Protein AF-L7F3W5-F1 (afdb_monomer_lite)

pLDDT: mean 72.77, std 16.42, range [34.53, 91.69]

Secondary structure (DSSP, 8-state):
-----------------------EEPGGG--HHHHHHHHHHHHTT----EEE-STT---EEE--HHHHHHHHHHHHHHHHHHHHHHHHHHHHHHHHHHH--S----HHHHHHHTTHHHHHHHHHHHHHHHHTT--

Structure (mmCIF, N/CA/C/O backbone):
data_AF-L7F3W5-F1
#
_entry.id   AF-L7F3W5-F1
#
loop_
_atom_site.group_PDB
_atom_site.id
_atom_site.type_symbol
_atom_site.label_atom_id
_atom_site.label_alt_id
_atom_site.label_comp_id
_atom_site.label_asym_id
_atom_site.label_entity_id
_atom_site.label_seq_id
_atom_site.pdbx_PDB_ins_code
_atom_site.Cartn_x
_atom_site.Cartn_y
_atom_site.Cartn_z
_atom_site.occupancy
_atom_site.B_iso_or_equiv
_atom_site.auth_seq_id
_atom_site.auth_comp_id
_atom_site.auth_asym_id
_atom_site.auth_atom_id
_atom_site.pdbx_PDB_model_num
ATOM 1 N N . MET A 1 1 ? 10.252 31.670 -37.711 1.00 34.69 1 MET A N 1
ATOM 2 C CA . MET A 1 1 ? 10.718 31.603 -36.311 1.00 34.69 1 MET A CA 1
ATOM 3 C C . MET A 1 1 ? 10.037 30.412 -35.668 1.00 34.69 1 MET A C 1
ATOM 5 O O . MET A 1 1 ? 8.850 30.486 -35.392 1.00 34.69 1 MET A O 1
ATOM 9 N N . THR A 1 2 ? 10.738 29.293 -35.535 1.00 34.53 2 THR A N 1
ATOM 10 C CA . THR A 1 2 ? 10.210 28.072 -34.913 1.00 34.53 2 THR A CA 1
ATOM 11 C C . THR A 1 2 ? 11.140 27.722 -33.761 1.00 34.53 2 THR A C 1
ATOM 13 O O . THR A 1 2 ? 12.239 27.222 -33.981 1.00 34.53 2 THR A O 1
ATOM 16 N N . HIS A 1 3 ? 10.727 28.075 -32.543 1.00 34.66 3 HIS A N 1
ATOM 17 C CA . HIS A 1 3 ? 11.399 27.661 -31.316 1.00 34.66 3 HIS A CA 1
ATOM 18 C C . HIS A 1 3 ? 10.981 26.226 -30.998 1.00 34.66 3 HIS A C 1
ATOM 20 O O . HIS A 1 3 ? 9.800 25.960 -30.789 1.00 34.66 3 HIS A O 1
ATOM 26 N N . ASN A 1 4 ? 11.950 25.313 -30.994 1.00 35.88 4 ASN A N 1
ATOM 27 C CA . ASN A 1 4 ? 11.766 23.942 -30.544 1.00 35.88 4 ASN A CA 1
ATOM 28 C C . ASN A 1 4 ? 12.202 23.861 -29.076 1.00 35.88 4 ASN A C 1
ATOM 30 O O . ASN A 1 4 ? 13.394 23.824 -28.776 1.00 35.88 4 ASN A O 1
ATOM 34 N N . SER A 1 5 ? 11.236 23.908 -28.162 1.00 41.06 5 SER A N 1
ATOM 35 C CA . SER A 1 5 ? 11.457 23.816 -26.719 1.00 41.06 5 SER A CA 1
ATOM 36 C C . SER A 1 5 ? 11.167 22.392 -26.252 1.00 41.06 5 SER A C 1
ATOM 38 O O . SER A 1 5 ? 10.081 22.111 -25.758 1.00 41.06 5 SER A O 1
ATOM 40 N N . ASN A 1 6 ? 12.142 21.489 -26.386 1.00 40.12 6 ASN A N 1
ATOM 41 C CA . ASN A 1 6 ? 12.107 20.197 -25.695 1.00 40.12 6 ASN A CA 1
ATOM 42 C C . ASN A 1 6 ? 12.543 20.393 -24.237 1.00 40.12 6 ASN A C 1
ATOM 44 O O . ASN A 1 6 ? 13.665 20.064 -23.853 1.00 40.12 6 ASN A O 1
ATOM 48 N N . ALA A 1 7 ? 11.647 20.955 -23.424 1.00 36.06 7 ALA A N 1
ATOM 49 C CA . ALA A 1 7 ? 11.760 20.872 -21.977 1.00 36.06 7 ALA A CA 1
ATOM 50 C C . ALA A 1 7 ? 11.485 19.417 -21.578 1.00 36.06 7 ALA A C 1
ATOM 52 O O . ALA A 1 7 ? 10.365 18.929 -21.713 1.00 36.06 7 ALA A O 1
ATOM 53 N N . HIS A 1 8 ? 12.533 18.709 -21.154 1.00 36.31 8 HIS A N 1
ATOM 54 C CA . HIS A 1 8 ? 12.384 17.434 -20.466 1.00 36.31 8 HIS A CA 1
ATOM 55 C C . HIS A 1 8 ? 11.702 17.718 -19.131 1.00 36.31 8 HIS A C 1
ATOM 57 O O . HIS A 1 8 ? 12.326 18.199 -18.185 1.00 36.31 8 HIS A O 1
ATOM 63 N N . ASP A 1 9 ? 10.399 17.473 -19.106 1.00 37.19 9 ASP A N 1
ATOM 64 C CA . ASP A 1 9 ? 9.593 17.465 -17.902 1.00 37.19 9 ASP A CA 1
ATOM 65 C C . ASP A 1 9 ? 10.027 16.247 -17.078 1.00 37.19 9 ASP A C 1
ATOM 67 O O . ASP A 1 9 ? 9.624 15.111 -17.333 1.00 37.19 9 ASP A O 1
ATOM 71 N N . ASN A 1 10 ? 10.943 16.470 -16.132 1.00 42.06 10 ASN A N 1
ATOM 72 C CA . ASN A 1 10 ? 11.244 15.517 -15.070 1.00 42.06 10 ASN A CA 1
ATOM 73 C C . ASN A 1 10 ? 10.045 15.503 -14.118 1.00 42.06 10 ASN A C 1
ATOM 75 O O . ASN A 1 10 ? 10.107 16.030 -13.007 1.00 42.06 10 ASN A O 1
ATOM 79 N N . GLY A 1 11 ? 8.943 14.914 -14.582 1.00 37.72 11 GLY A N 1
ATOM 80 C CA . GLY A 1 11 ? 7.798 14.583 -13.760 1.00 37.72 11 GLY A CA 1
ATOM 81 C C . GLY A 1 11 ? 8.242 13.563 -12.725 1.00 37.72 11 GLY A C 1
ATOM 82 O O . GLY A 1 11 ? 8.236 12.358 -12.975 1.00 37.72 11 GLY A O 1
ATOM 83 N N . THR A 1 12 ? 8.656 14.046 -11.555 1.00 42.12 12 THR A N 1
ATOM 84 C CA . THR A 1 12 ? 8.564 13.268 -10.322 1.00 42.12 12 THR A CA 1
ATOM 85 C C . THR A 1 12 ? 7.169 12.653 -10.305 1.00 42.12 12 THR A C 1
ATOM 87 O O . THR A 1 12 ? 6.211 13.422 -10.420 1.00 42.12 12 THR A O 1
ATOM 90 N N . PRO A 1 13 ? 7.030 11.315 -10.241 1.00 45.56 13 PRO A N 1
ATOM 91 C CA . PRO A 1 13 ? 5.720 10.690 -10.221 1.00 45.56 13 PRO A CA 1
ATOM 92 C C . PRO A 1 13 ? 4.955 11.317 -9.069 1.00 45.56 13 PRO A C 1
ATOM 94 O O . PRO A 1 13 ? 5.423 11.299 -7.928 1.00 45.56 13 PRO A O 1
ATOM 97 N N . ASP A 1 14 ? 3.853 11.968 -9.422 1.00 43.88 14 ASP A N 1
ATOM 98 C CA . ASP A 1 14 ? 3.015 12.695 -8.495 1.00 43.88 14 ASP A CA 1
ATOM 99 C C . ASP A 1 14 ? 2.623 11.725 -7.380 1.00 43.88 14 ASP A C 1
ATOM 101 O O . ASP A 1 14 ? 1.884 10.762 -7.586 1.00 43.88 14 ASP A O 1
ATOM 105 N N . ALA A 1 15 ? 3.218 11.929 -6.206 1.00 46.59 15 ALA A N 1
ATOM 106 C CA . ALA A 1 15 ? 2.942 11.158 -5.004 1.00 46.59 15 ALA A CA 1
ATOM 107 C C . ALA A 1 15 ? 1.598 11.578 -4.387 1.00 46.59 15 ALA A C 1
ATOM 109 O O . ALA A 1 15 ? 1.334 11.289 -3.217 1.00 46.59 15 ALA A O 1
ATOM 110 N N . GLU A 1 16 ? 0.744 12.272 -5.148 1.00 42.50 16 GLU A N 1
ATOM 111 C CA . GLU A 1 16 ? -0.668 12.392 -4.843 1.00 42.50 16 GLU A CA 1
ATOM 112 C C . GLU A 1 16 ? -1.289 10.993 -4.840 1.00 42.50 16 GLU A C 1
ATOM 114 O O . GLU A 1 16 ? -1.708 10.430 -5.854 1.00 42.50 16 GLU A O 1
ATOM 119 N N . LEU A 1 17 ? -1.343 10.421 -3.632 1.00 49.75 17 LEU A N 1
ATOM 120 C CA . LEU A 1 17 ? -2.216 9.303 -3.320 1.00 49.75 17 LEU A CA 1
ATOM 121 C C . LEU A 1 17 ? -3.590 9.606 -3.936 1.00 49.75 17 LEU A C 1
ATOM 123 O O . LEU A 1 17 ? -4.102 10.716 -3.742 1.00 49.75 17 LEU A O 1
ATOM 127 N N . PRO A 1 18 ? -4.199 8.653 -4.664 1.00 51.62 18 PRO A N 1
ATOM 128 C CA . PRO A 1 18 ? -5.508 8.865 -5.256 1.00 51.62 18 PRO A CA 1
ATOM 129 C C . PRO A 1 18 ? -6.459 9.419 -4.195 1.00 51.62 18 PRO A C 1
ATOM 131 O O . PRO A 1 18 ? -6.415 8.979 -3.043 1.00 51.62 18 PRO A O 1
ATOM 134 N N . LYS A 1 19 ? -7.301 10.396 -4.559 1.00 50.97 19 LYS A N 1
ATOM 135 C CA . LYS A 1 19 ? -8.315 10.969 -3.659 1.00 50.97 19 LYS A CA 1
ATOM 136 C C . LYS A 1 19 ? -9.352 9.902 -3.314 1.00 50.97 19 LYS A C 1
ATOM 138 O O . LYS A 1 19 ? -10.445 9.862 -3.871 1.00 50.97 19 LYS A O 1
ATOM 143 N N . PHE A 1 20 ? -8.993 9.004 -2.410 1.00 56.03 20 PHE A N 1
ATOM 144 C CA . PHE A 1 20 ? -9.890 8.019 -1.858 1.00 56.03 20 PHE A CA 1
ATOM 145 C C . PHE A 1 20 ? -10.708 8.714 -0.772 1.00 56.03 20 PHE A C 1
ATOM 147 O O . PHE A 1 20 ? -10.175 9.139 0.254 1.00 56.03 20 PHE A O 1
ATOM 154 N N . SER A 1 21 ? -12.017 8.829 -0.984 1.00 56.88 21 SER A N 1
ATOM 155 C CA . SER A 1 21 ? -12.954 9.103 0.104 1.00 56.88 21 SER A CA 1
ATOM 156 C C . SER A 1 21 ? -13.038 7.848 0.968 1.00 56.88 21 SER A C 1
ATOM 158 O O . SER A 1 21 ? -13.870 6.973 0.743 1.00 56.88 21 SER A O 1
ATOM 160 N N . VAL A 1 22 ? -12.101 7.720 1.901 1.00 68.56 22 VAL A N 1
ATOM 161 C CA . VAL A 1 22 ? -12.061 6.619 2.862 1.00 68.56 22 VAL A CA 1
ATOM 162 C C . VAL A 1 22 ? -12.797 7.019 4.128 1.00 68.56 22 VAL A C 1
ATOM 164 O O . VAL A 1 22 ? -12.751 8.175 4.544 1.00 68.56 22 VAL A O 1
ATOM 167 N N . ASN A 1 23 ? -13.484 6.061 4.745 1.00 73.56 23 ASN A N 1
ATOM 168 C CA . ASN A 1 23 ? -14.070 6.283 6.056 1.00 73.56 23 ASN A CA 1
ATOM 169 C C . ASN A 1 23 ? -12.934 6.304 7.089 1.00 73.56 23 ASN A C 1
ATOM 171 O O . ASN A 1 23 ? -12.329 5.263 7.347 1.00 73.56 2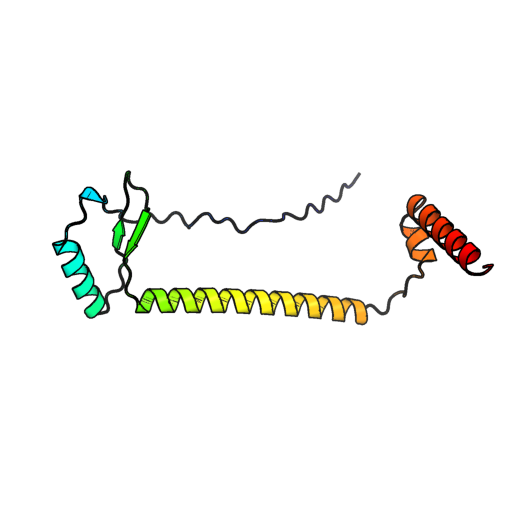3 ASN A O 1
ATOM 175 N N . VAL A 1 24 ? -12.618 7.488 7.616 1.00 83.00 24 VAL A N 1
ATOM 176 C CA . VAL A 1 24 ? -11.574 7.681 8.628 1.00 83.00 24 VAL A CA 1
ATOM 177 C C . VAL A 1 24 ? -12.231 7.677 9.997 1.00 83.00 24 VAL A C 1
ATOM 179 O O . VAL A 1 24 ? -13.062 8.531 10.297 1.00 83.00 24 VAL A O 1
ATO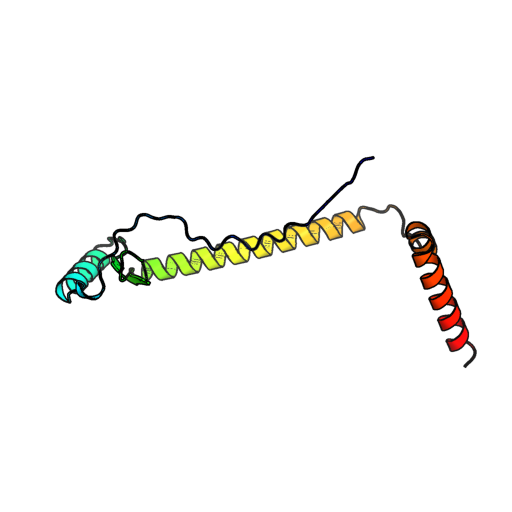M 182 N N . ILE A 1 25 ? -11.855 6.714 10.831 1.00 84.88 25 ILE A N 1
ATOM 183 C CA . ILE A 1 25 ? -12.285 6.684 12.226 1.00 84.88 25 ILE A CA 1
ATOM 184 C C . ILE A 1 25 ? -11.345 7.587 13.039 1.00 84.88 25 ILE A C 1
ATOM 186 O O . ILE A 1 25 ? -10.132 7.375 12.984 1.00 84.88 25 ILE A O 1
ATOM 190 N N . PRO A 1 26 ? -11.861 8.570 13.795 1.00 87.81 26 PRO A N 1
ATOM 191 C CA . PRO A 1 26 ? -11.041 9.378 14.694 1.00 87.81 26 PRO A CA 1
ATOM 192 C C . PRO A 1 26 ? -10.267 8.514 15.693 1.00 87.81 26 PRO A C 1
ATOM 194 O O . PRO A 1 26 ? -10.792 7.518 16.201 1.00 87.81 26 PRO A O 1
ATOM 197 N N . THR A 1 27 ? -9.017 8.877 15.981 1.00 85.94 27 THR A N 1
ATOM 198 C CA . THR A 1 27 ? -8.120 8.036 16.794 1.00 85.94 27 THR A CA 1
ATOM 199 C C . THR A 1 27 ? -8.643 7.866 18.221 1.00 85.94 27 THR A C 1
ATOM 201 O O . THR A 1 27 ? -8.522 6.794 18.814 1.00 85.94 27 THR A O 1
ATOM 204 N N . ASP A 1 28 ? -9.291 8.900 18.752 1.00 87.25 28 ASP A N 1
ATOM 205 C CA . ASP A 1 28 ? -9.945 8.922 20.063 1.00 87.25 28 ASP A CA 1
ATOM 206 C C . ASP A 1 28 ? -11.203 8.039 20.142 1.00 87.25 28 ASP A C 1
ATOM 208 O O . ASP A 1 28 ? -11.614 7.636 21.231 1.00 87.25 28 ASP A O 1
ATOM 212 N N . GLN A 1 29 ? -11.797 7.698 18.996 1.00 86.31 29 GLN A N 1
ATOM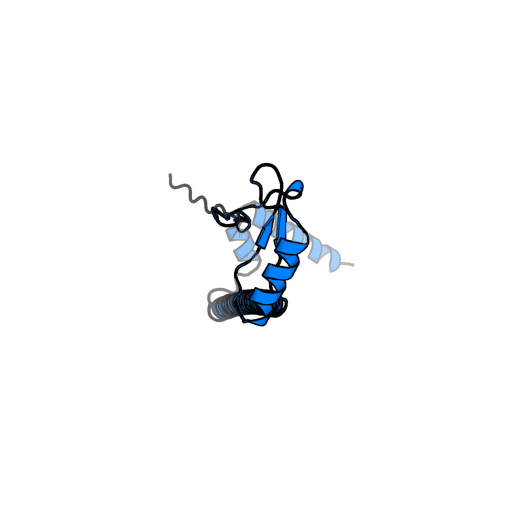 213 C CA . GLN A 1 29 ? -12.977 6.837 18.893 1.00 86.31 29 GLN A CA 1
ATOM 214 C C . GLN A 1 29 ? -12.628 5.366 18.653 1.00 86.31 29 GLN A C 1
ATOM 216 O O . GLN A 1 29 ? -13.520 4.516 18.674 1.00 86.31 29 GLN A O 1
ATOM 221 N N . LEU A 1 30 ? -11.350 5.039 18.444 1.00 86.00 30 LEU A N 1
ATOM 222 C CA . LEU A 1 30 ? -10.904 3.672 18.206 1.00 86.00 30 LEU A CA 1
ATOM 223 C C . LEU A 1 30 ? -10.905 2.869 19.517 1.00 86.00 30 LEU A C 1
ATOM 225 O O . LEU A 1 30 ? -9.992 2.986 20.339 1.00 86.00 30 LEU A O 1
ATOM 229 N N . ARG A 1 31 ? -11.912 2.015 19.724 1.00 88.25 31 ARG A N 1
ATOM 230 C CA . ARG A 1 31 ? -12.005 1.204 20.947 1.00 88.25 31 ARG A CA 1
ATOM 231 C C . ARG A 1 31 ? -11.398 -0.182 20.761 1.00 88.25 31 ARG A C 1
ATOM 233 O O . ARG A 1 31 ? -11.248 -0.707 19.654 1.00 88.25 31 ARG A O 1
ATOM 240 N N . ARG A 1 32 ? -11.072 -0.826 21.884 1.00 88.00 32 ARG A N 1
ATOM 241 C CA . ARG A 1 32 ? -10.476 -2.172 21.903 1.00 88.00 32 ARG A CA 1
ATOM 242 C C . ARG A 1 32 ? -11.414 -3.219 21.296 1.00 88.00 32 ARG A C 1
ATOM 244 O O . ARG A 1 32 ? -10.950 -4.163 20.657 1.00 88.00 32 ARG A O 1
ATOM 251 N N . GLU A 1 33 ? -12.717 -3.065 21.493 1.00 88.62 33 GLU A N 1
ATOM 252 C CA . GLU A 1 33 ? -13.739 -3.981 20.985 1.00 88.62 33 GLU A CA 1
ATOM 253 C C . GLU A 1 33 ? -13.824 -3.928 19.454 1.00 88.62 33 GLU A C 1
ATOM 255 O O . GLU A 1 33 ? -14.005 -4.961 18.802 1.00 88.62 33 GLU A O 1
ATOM 260 N N . ASP A 1 34 ? -13.622 -2.740 18.881 1.00 85.00 34 ASP A N 1
ATOM 261 C CA . ASP A 1 34 ? -13.624 -2.523 17.435 1.00 85.00 34 ASP A CA 1
ATOM 262 C C . ASP A 1 34 ? -12.415 -3.237 16.799 1.00 85.00 34 ASP A C 1
ATOM 264 O O . ASP A 1 34 ? -12.558 -3.948 15.801 1.00 85.00 34 ASP A O 1
ATOM 268 N N . LEU A 1 35 ? -11.244 -3.182 17.452 1.00 85.50 35 LEU A N 1
ATOM 269 C CA . LEU A 1 35 ? -10.054 -3.935 17.039 1.00 85.50 35 LEU A CA 1
ATOM 270 C C . LEU A 1 35 ? -10.263 -5.456 17.125 1.00 85.50 35 LEU A C 1
ATOM 272 O O . LEU A 1 35 ? -9.904 -6.189 16.202 1.00 85.50 35 LEU A O 1
ATOM 276 N N . ALA A 1 36 ? -10.850 -5.949 18.220 1.00 89.12 36 ALA A N 1
ATOM 277 C CA . ALA A 1 36 ? -11.125 -7.376 18.392 1.00 89.12 36 ALA A CA 1
ATOM 278 C C . ALA A 1 36 ? -12.092 -7.906 17.319 1.00 89.12 36 ALA A C 1
ATOM 280 O O . ALA A 1 36 ? -11.899 -9.002 16.782 1.00 89.12 36 ALA A O 1
ATOM 281 N N . THR A 1 37 ? -13.104 -7.107 16.978 1.00 88.56 37 THR A N 1
ATOM 282 C CA . THR A 1 37 ? -14.052 -7.405 15.901 1.00 88.56 37 THR A CA 1
ATOM 283 C C . THR A 1 37 ? -13.341 -7.443 14.552 1.00 88.56 37 THR A C 1
ATOM 285 O O . THR A 1 37 ? -13.467 -8.436 13.834 1.00 88.56 37 THR A O 1
ATOM 288 N N . MET A 1 38 ? -12.515 -6.438 14.248 1.00 88.19 38 MET A N 1
ATOM 289 C CA . MET A 1 38 ? -11.730 -6.391 13.010 1.00 88.19 38 MET A CA 1
ATOM 290 C C . MET A 1 38 ? -10.819 -7.610 12.843 1.00 88.19 38 MET A C 1
ATOM 292 O O . MET A 1 38 ? -10.805 -8.249 11.793 1.00 88.19 38 MET A O 1
ATOM 296 N N . LEU A 1 39 ? -10.110 -8.015 13.900 1.00 89.88 39 LEU A N 1
ATOM 297 C CA . LEU A 1 39 ? -9.261 -9.208 13.856 1.00 89.88 39 LEU A CA 1
ATOM 298 C C . LEU A 1 39 ? -10.059 -10.487 13.562 1.00 89.88 39 LEU A C 1
ATOM 300 O O . LEU A 1 39 ? -9.558 -11.380 12.878 1.00 89.88 39 LEU A O 1
ATOM 304 N N . ASN A 1 40 ? -11.296 -10.593 14.051 1.00 90.56 40 ASN A N 1
ATOM 305 C CA . ASN A 1 40 ? -12.170 -11.717 13.716 1.00 90.56 40 ASN A CA 1
ATOM 306 C C . ASN A 1 40 ? -12.617 -11.695 12.251 1.00 90.56 40 ASN A C 1
ATOM 308 O O . ASN A 1 40 ? -12.675 -12.760 11.638 1.00 90.56 40 ASN A O 1
ATOM 312 N N . LEU A 1 41 ? -12.882 -10.518 11.678 1.00 89.56 41 LEU A N 1
ATOM 313 C CA . LEU A 1 41 ? -13.180 -10.373 10.249 1.00 89.56 41 LEU A CA 1
ATOM 314 C C . LEU A 1 41 ? -11.975 -10.793 9.395 1.00 89.56 41 LEU A C 1
ATOM 316 O O . LEU A 1 41 ? -12.114 -11.610 8.485 1.00 89.56 41 LEU A O 1
ATOM 320 N N . TYR A 1 42 ? -10.768 -10.367 9.772 1.00 91.69 42 TYR A N 1
ATOM 321 C CA . TYR A 1 42 ? -9.532 -10.752 9.082 1.00 91.69 42 TYR A CA 1
ATOM 322 C C . TYR A 1 42 ? -9.285 -12.261 9.113 1.00 91.69 42 TYR A C 1
ATOM 324 O O . TYR A 1 42 ? -8.897 -12.849 8.105 1.00 91.69 42 TYR A O 1
ATOM 332 N N . ARG A 1 43 ? -9.568 -12.923 10.243 1.00 89.31 43 ARG A N 1
ATOM 333 C CA . ARG A 1 43 ? -9.494 -14.392 10.353 1.00 89.31 43 ARG A CA 1
ATOM 334 C C . ARG A 1 43 ? -10.499 -15.112 9.454 1.00 89.31 43 ARG A C 1
ATOM 336 O O . ARG A 1 43 ? -10.230 -16.233 9.038 1.00 89.31 43 ARG A O 1
ATOM 343 N N . ARG A 1 44 ? -11.641 -14.485 9.160 1.00 91.19 44 ARG A N 1
ATOM 344 C CA . ARG A 1 44 ? -12.657 -14.998 8.225 1.00 91.19 44 ARG A CA 1
ATOM 345 C C . ARG A 1 44 ? -12.315 -14.713 6.760 1.00 91.19 44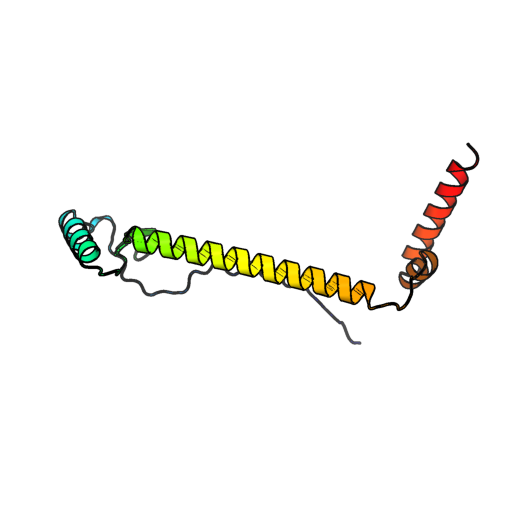 ARG A C 1
ATOM 347 O O . ARG A 1 44 ? -13.031 -15.175 5.880 1.00 91.19 44 ARG A O 1
ATOM 354 N N . GLY A 1 45 ? -11.217 -14.003 6.501 1.00 85.12 45 GLY A N 1
ATOM 355 C CA . GLY A 1 45 ? -10.751 -13.677 5.157 1.00 85.12 45 GLY A CA 1
ATOM 356 C C . GLY A 1 45 ? -11.322 -12.379 4.591 1.00 85.12 45 GLY A C 1
ATOM 357 O O . GLY A 1 45 ? -11.055 -12.072 3.432 1.00 85.12 45 GLY A O 1
ATOM 358 N N . GLU A 1 46 ? -12.065 -11.597 5.379 1.00 85.00 46 GLU A N 1
ATOM 359 C CA . GLU A 1 46 ? -12.418 -10.237 4.973 1.00 85.00 46 GLU A CA 1
ATOM 360 C C . GLU A 1 46 ? -11.177 -9.341 5.031 1.00 85.00 46 GLU A C 1
ATOM 362 O O . GLU A 1 46 ? -10.402 -9.385 5.984 1.00 85.00 46 GLU A O 1
ATOM 367 N N . ILE A 1 47 ? -10.971 -8.539 3.988 1.00 79.19 47 ILE A N 1
ATOM 368 C CA . ILE A 1 47 ? -9.746 -7.747 3.780 1.00 79.19 47 ILE A CA 1
ATOM 369 C C . ILE A 1 47 ? -9.998 -6.237 3.816 1.00 79.19 47 ILE A C 1
ATOM 371 O O . ILE A 1 47 ? -9.175 -5.466 3.330 1.00 79.19 47 ILE A O 1
ATOM 375 N N . THR A 1 48 ? -11.131 -5.808 4.371 1.00 83.94 48 THR A N 1
ATOM 376 C CA . THR A 1 48 ? -11.493 -4.390 4.451 1.00 83.94 48 THR A CA 1
ATOM 377 C C . THR A 1 48 ? -10.529 -3.652 5.389 1.00 83.94 48 THR A C 1
ATOM 379 O O . THR A 1 48 ? -10.487 -3.992 6.568 1.00 83.94 48 THR A O 1
ATOM 382 N N . PRO A 1 49 ? -9.757 -2.659 4.915 1.00 86.38 49 PRO A N 1
ATOM 383 C CA . PRO A 1 49 ? -8.836 -1.906 5.761 1.00 86.38 49 PRO A CA 1
ATOM 384 C C . PRO A 1 49 ? -9.587 -1.056 6.790 1.00 86.38 49 PRO A C 1
ATOM 386 O O . PRO A 1 49 ? -10.569 -0.393 6.457 1.00 86.38 49 PRO A O 1
ATOM 389 N N . LEU A 1 50 ? -9.089 -1.025 8.029 1.00 88.44 50 LEU A N 1
ATOM 390 C CA . LEU A 1 50 ? -9.519 -0.050 9.033 1.00 88.44 50 LEU A CA 1
ATOM 391 C C . LEU A 1 50 ? -8.628 1.178 8.912 1.00 88.44 50 LEU A C 1
ATOM 393 O O . LEU A 1 50 ? -7.434 1.063 9.170 1.00 88.44 50 LEU A O 1
ATOM 397 N N . ILE A 1 51 ? -9.183 2.326 8.544 1.00 89.56 51 ILE A N 1
ATOM 398 C CA . ILE A 1 51 ? -8.418 3.564 8.375 1.00 89.56 51 ILE A CA 1
ATOM 399 C C . ILE A 1 51 ? -8.781 4.514 9.509 1.00 89.56 51 ILE A C 1
ATOM 401 O O . ILE A 1 51 ? -9.959 4.698 9.816 1.00 89.56 51 ILE A O 1
ATOM 405 N N . PHE A 1 52 ? -7.769 5.100 10.137 1.00 90.44 52 PHE A N 1
ATOM 406 C CA . PHE A 1 52 ? -7.949 5.998 11.268 1.00 90.44 52 PHE A CA 1
ATOM 407 C C . PHE A 1 52 ? -7.000 7.194 11.200 1.00 90.44 52 PHE A C 1
ATOM 409 O O . PHE A 1 52 ? -5.983 7.163 10.498 1.00 90.44 52 PHE A O 1
ATOM 416 N N . GLY A 1 53 ? -7.384 8.260 11.893 1.00 87.44 53 GLY A N 1
ATOM 417 C CA . GLY A 1 53 ? -6.666 9.530 11.939 1.00 87.44 53 GLY A CA 1
ATOM 418 C C . GLY A 1 53 ? -7.586 10.691 12.302 1.00 87.44 53 GLY A C 1
ATOM 419 O O . GLY A 1 53 ? -8.813 10.555 12.302 1.00 87.44 53 GLY A O 1
ATOM 420 N N . ASP A 1 54 ? -6.996 11.835 12.630 1.00 88.69 54 ASP A N 1
ATOM 421 C CA . ASP A 1 54 ? -7.730 12.952 13.214 1.00 88.69 54 ASP A CA 1
ATOM 422 C C . ASP A 1 54 ? -8.090 14.018 12.167 1.00 88.69 54 ASP A C 1
ATOM 424 O O . ASP A 1 54 ? -7.460 14.167 11.118 1.00 88.69 54 ASP A O 1
ATOM 428 N N . GLY A 1 55 ? -9.171 14.767 12.414 1.00 82.50 55 GLY A N 1
ATOM 429 C CA . GLY A 1 55 ? -9.607 15.837 11.505 1.00 82.50 55 GLY A CA 1
ATOM 430 C C . GLY A 1 55 ? -10.011 15.346 10.108 1.00 82.50 55 GLY A C 1
ATOM 431 O O . GLY A 1 55 ? -9.839 16.075 9.132 1.00 82.50 55 GLY A O 1
ATOM 432 N N . ASN A 1 56 ? -10.535 14.117 10.008 1.00 77.62 56 ASN A N 1
ATOM 433 C CA . ASN A 1 56 ? -10.896 13.455 8.748 1.00 77.62 56 ASN A CA 1
ATOM 434 C C . ASN A 1 56 ? -9.701 13.239 7.794 1.00 77.62 56 ASN A C 1
ATOM 436 O O . ASN A 1 56 ? -9.880 13.063 6.587 1.00 77.62 56 ASN A O 1
ATOM 440 N N . LYS A 1 57 ? -8.475 13.262 8.330 1.00 85.94 57 LYS A N 1
ATOM 441 C CA . LYS A 1 57 ? -7.249 12.965 7.598 1.00 85.94 57 LYS A CA 1
ATOM 442 C C . LYS A 1 57 ? -6.819 11.525 7.904 1.00 85.94 57 LYS A C 1
ATOM 444 O O . LYS A 1 57 ? -6.636 11.196 9.071 1.00 85.94 57 LYS A O 1
ATOM 449 N N . PRO A 1 58 ? -6.627 10.662 6.894 1.00 87.88 58 PRO A N 1
ATOM 450 C CA . PRO A 1 58 ? -6.054 9.338 7.109 1.00 87.88 58 PRO A CA 1
ATOM 451 C C . PRO A 1 58 ? -4.618 9.454 7.635 1.00 87.88 58 PRO A C 1
ATOM 453 O O . PRO A 1 58 ? -3.781 10.088 6.991 1.00 87.88 58 PRO A O 1
ATOM 456 N N . GLU A 1 59 ? -4.322 8.827 8.771 1.00 87.94 59 GLU A N 1
ATOM 457 C CA . GLU A 1 59 ? -2.969 8.783 9.348 1.00 87.94 59 GLU A CA 1
ATOM 458 C C . GLU A 1 59 ? -2.375 7.379 9.289 1.00 87.94 59 GLU A C 1
ATOM 460 O O . GLU A 1 59 ? -1.192 7.210 8.996 1.00 87.94 59 GLU A O 1
ATOM 465 N N . ALA A 1 60 ? -3.199 6.360 9.523 1.00 88.44 60 ALA A N 1
ATOM 466 C CA . ALA A 1 60 ? -2.769 4.975 9.488 1.00 88.44 60 ALA A CA 1
ATOM 467 C C . ALA A 1 60 ? -3.908 4.038 9.079 1.00 88.44 60 ALA A C 1
ATOM 469 O O . ALA A 1 60 ? -5.093 4.379 9.114 1.00 88.44 60 ALA A O 1
ATOM 470 N N . ALA A 1 61 ? -3.524 2.826 8.678 1.00 90.75 61 ALA A N 1
ATOM 471 C CA . ALA A 1 61 ? -4.454 1.762 8.353 1.00 90.75 61 ALA A CA 1
ATOM 472 C C . ALA A 1 61 ? -4.031 0.448 9.013 1.00 90.75 61 ALA A C 1
ATOM 474 O O . ALA A 1 61 ? -2.853 0.090 9.019 1.00 90.75 61 ALA A O 1
ATOM 475 N N . ILE A 1 62 ? -5.002 -0.299 9.528 1.00 90.06 62 ILE A N 1
ATOM 476 C CA . ILE A 1 62 ? -4.810 -1.681 9.965 1.00 90.06 62 ILE A CA 1
ATOM 477 C C . ILE A 1 62 ? -5.274 -2.582 8.833 1.00 90.06 62 ILE A C 1
ATOM 479 O O . ILE A 1 62 ? -6.425 -2.497 8.411 1.00 90.06 62 ILE A O 1
ATOM 483 N N . ILE A 1 63 ? -4.405 -3.479 8.378 1.00 91.62 63 ILE A N 1
ATOM 484 C CA . ILE A 1 63 ? -4.706 -4.471 7.341 1.00 91.62 63 ILE A CA 1
ATOM 485 C C . ILE A 1 63 ? -4.250 -5.867 7.770 1.00 91.62 63 ILE A C 1
ATOM 487 O O . ILE A 1 63 ? -3.336 -5.989 8.592 1.00 91.62 63 ILE A O 1
ATOM 491 N N . PRO A 1 64 ? -4.832 -6.941 7.206 1.00 90.50 64 PRO A N 1
ATOM 492 C CA . PRO A 1 64 ? -4.300 -8.282 7.396 1.00 90.50 64 PRO A CA 1
ATOM 493 C C . PRO A 1 64 ? -2.850 -8.366 6.915 1.00 90.50 64 PRO A C 1
ATOM 495 O O . PRO A 1 64 ? -2.515 -7.883 5.831 1.00 90.50 64 PRO A O 1
ATOM 498 N N . PHE A 1 65 ? -2.000 -9.078 7.657 1.00 88.31 65 PHE A N 1
ATOM 499 C CA . PHE A 1 65 ? -0.596 -9.261 7.274 1.00 88.31 65 PHE A CA 1
ATOM 500 C C . PHE A 1 65 ? -0.439 -9.877 5.872 1.00 88.31 65 PHE A C 1
ATOM 502 O O . PHE A 1 65 ? 0.421 -9.473 5.097 1.00 88.31 65 PHE A O 1
ATOM 509 N N . ALA A 1 66 ? -1.322 -10.805 5.492 1.00 87.50 66 ALA A N 1
ATOM 510 C CA . ALA A 1 66 ? -1.323 -11.382 4.149 1.00 87.50 66 ALA A CA 1
ATOM 511 C C . ALA A 1 66 ? -1.578 -10.336 3.045 1.00 87.50 66 ALA A C 1
ATOM 513 O O . ALA A 1 66 ? -1.003 -10.448 1.963 1.00 87.50 66 ALA A O 1
ATOM 514 N N . ALA A 1 67 ? -2.412 -9.324 3.308 1.00 88.00 67 ALA A N 1
ATOM 515 C CA . ALA A 1 67 ? -2.649 -8.223 2.377 1.00 88.00 67 ALA A CA 1
ATOM 516 C C . ALA A 1 67 ? -1.411 -7.323 2.270 1.00 88.00 67 ALA A C 1
ATOM 518 O O . ALA A 1 67 ? -0.999 -6.992 1.161 1.00 88.00 67 ALA A O 1
ATOM 519 N N . PHE A 1 68 ? -0.754 -7.028 3.396 1.00 87.25 68 PHE A N 1
ATOM 520 C CA . PHE A 1 68 ? 0.521 -6.306 3.408 1.00 87.25 68 PHE A CA 1
ATOM 521 C C . PHE A 1 68 ? 1.599 -7.023 2.579 1.00 87.25 68 PHE A C 1
ATOM 523 O O . PHE A 1 68 ? 2.216 -6.420 1.707 1.00 87.25 68 PHE A O 1
ATOM 530 N N . VAL A 1 69 ? 1.771 -8.338 2.761 1.00 88.38 69 VAL A N 1
ATOM 531 C CA . VAL A 1 69 ? 2.732 -9.131 1.973 1.00 88.38 69 VAL A CA 1
ATOM 532 C C . VAL A 1 69 ? 2.405 -9.097 0.476 1.00 88.38 69 VAL A C 1
ATOM 534 O O . VAL A 1 69 ? 3.316 -9.054 -0.348 1.00 88.38 69 VAL A O 1
ATOM 537 N N . ARG A 1 70 ? 1.120 -9.116 0.098 1.00 87.06 70 ARG A N 1
ATOM 538 C CA . ARG A 1 70 ? 0.710 -8.996 -1.311 1.00 87.06 70 ARG A CA 1
ATOM 539 C C . ARG A 1 70 ? 1.046 -7.623 -1.888 1.00 87.06 70 ARG A C 1
ATOM 541 O O . ARG A 1 70 ? 1.557 -7.580 -3.001 1.00 87.06 70 ARG A O 1
ATOM 548 N N . LEU A 1 71 ? 0.811 -6.547 -1.136 1.00 86.25 71 LEU A N 1
ATOM 549 C CA . LEU A 1 71 ? 1.183 -5.186 -1.537 1.00 86.25 71 LEU A CA 1
ATOM 550 C C . LEU A 1 71 ? 2.696 -5.067 -1.741 1.00 86.25 71 LEU A C 1
ATOM 552 O O . LEU A 1 71 ? 3.122 -4.624 -2.798 1.00 86.25 71 LEU A O 1
ATOM 556 N N . MET A 1 72 ? 3.498 -5.571 -0.800 1.00 84.31 72 MET A N 1
ATOM 557 C CA . MET A 1 72 ? 4.962 -5.575 -0.918 1.00 84.31 72 MET A CA 1
ATOM 558 C C . MET A 1 72 ? 5.452 -6.349 -2.147 1.00 84.31 72 MET A C 1
ATOM 560 O O . MET A 1 72 ? 6.359 -5.909 -2.846 1.00 84.31 72 MET A O 1
ATOM 564 N N . LYS A 1 73 ? 4.852 -7.512 -2.432 1.00 83.38 73 LYS A N 1
ATOM 565 C CA . LYS A 1 73 ? 5.191 -8.297 -3.628 1.00 83.38 73 LYS A CA 1
ATOM 566 C C . LYS A 1 73 ? 4.815 -7.575 -4.916 1.00 83.38 73 LYS A C 1
ATOM 568 O O . LYS A 1 73 ? 5.568 -7.653 -5.879 1.00 83.38 73 LYS A O 1
ATOM 573 N N . TYR A 1 74 ? 3.658 -6.918 -4.936 1.00 82.00 74 TYR A N 1
ATOM 574 C CA . TYR A 1 74 ? 3.206 -6.149 -6.088 1.00 82.00 74 TYR A CA 1
ATOM 575 C C . TYR A 1 74 ? 4.130 -4.959 -6.354 1.00 82.00 74 TYR A C 1
ATOM 577 O O . TYR A 1 74 ? 4.569 -4.779 -7.483 1.00 82.00 74 TYR A O 1
ATOM 585 N N . ASP A 1 75 ? 4.474 -4.204 -5.311 1.00 78.12 75 ASP A N 1
ATOM 586 C CA . ASP A 1 75 ? 5.376 -3.056 -5.400 1.00 78.12 75 ASP A CA 1
ATOM 587 C C . ASP A 1 75 ? 6.776 -3.471 -5.877 1.00 78.12 75 ASP A C 1
ATOM 589 O O . ASP A 1 75 ? 7.319 -2.908 -6.825 1.00 78.12 75 ASP A O 1
ATOM 593 N N . HIS A 1 76 ? 7.311 -4.562 -5.319 1.00 74.62 76 HIS A N 1
ATOM 594 C CA . HIS A 1 76 ? 8.583 -5.121 -5.770 1.00 74.62 76 HIS A CA 1
ATOM 595 C C . HIS A 1 76 ? 8.536 -5.583 -7.233 1.00 74.62 76 HIS A C 1
ATOM 597 O O . HIS A 1 76 ? 9.446 -5.284 -8.001 1.00 74.62 76 HIS A O 1
ATOM 603 N N . ALA A 1 77 ? 7.473 -6.284 -7.640 1.00 71.38 77 ALA A N 1
ATOM 604 C CA . ALA A 1 77 ? 7.306 -6.705 -9.027 1.00 71.38 77 ALA A CA 1
ATOM 605 C C . ALA A 1 77 ? 7.213 -5.496 -9.969 1.00 71.38 77 ALA A C 1
ATOM 607 O O . ALA A 1 77 ? 7.867 -5.488 -11.007 1.00 71.38 77 ALA A O 1
ATOM 608 N N . ALA A 1 78 ? 6.458 -4.459 -9.598 1.00 74.25 78 ALA A N 1
ATOM 609 C CA . ALA A 1 78 ? 6.355 -3.226 -10.372 1.00 74.25 78 ALA A CA 1
ATOM 610 C C . ALA A 1 78 ? 7.720 -2.538 -10.529 1.00 74.25 78 ALA A C 1
ATOM 612 O O . ALA A 1 78 ? 8.063 -2.112 -11.631 1.00 74.25 78 ALA A O 1
ATOM 613 N N . HIS A 1 79 ? 8.527 -2.500 -9.466 1.00 67.69 79 HIS A N 1
ATOM 614 C CA . HIS A 1 79 ? 9.874 -1.937 -9.509 1.00 67.69 79 HIS A CA 1
ATOM 615 C C . HIS A 1 79 ? 10.809 -2.730 -10.432 1.00 67.69 79 HIS A C 1
ATOM 617 O O . HIS A 1 79 ? 11.451 -2.149 -11.302 1.00 67.69 79 HIS A O 1
ATOM 623 N N . VAL A 1 80 ? 10.823 -4.063 -10.314 1.00 73.88 80 VAL A N 1
ATOM 624 C CA . VAL A 1 80 ? 11.628 -4.937 -11.187 1.00 73.88 80 VAL A CA 1
ATOM 625 C C . VAL A 1 80 ? 11.182 -4.823 -12.647 1.00 73.88 80 VAL A C 1
ATOM 627 O O . VAL A 1 80 ? 12.015 -4.798 -13.550 1.00 73.88 80 VAL A O 1
ATOM 630 N N . HIS A 1 81 ? 9.877 -4.721 -12.909 1.00 71.25 81 HIS A N 1
ATOM 631 C CA . HIS A 1 81 ? 9.364 -4.512 -14.263 1.00 71.25 81 HIS A CA 1
ATOM 632 C C . HIS A 1 81 ? 9.765 -3.149 -14.836 1.00 71.25 81 HIS A C 1
ATOM 634 O O . HIS A 1 81 ? 10.116 -3.077 -16.013 1.00 71.25 81 HIS A O 1
ATOM 640 N N . ALA A 1 82 ? 9.749 -2.088 -14.027 1.00 73.50 82 ALA A N 1
ATOM 641 C CA . ALA A 1 82 ? 10.212 -0.767 -14.441 1.00 73.50 82 ALA A CA 1
ATOM 642 C C . ALA A 1 82 ? 11.718 -0.764 -14.748 1.00 73.50 82 ALA A C 1
ATOM 644 O O . ALA A 1 82 ? 12.135 -0.218 -15.768 1.00 73.50 82 ALA A O 1
ATOM 645 N N . GLU A 1 83 ? 12.525 -1.433 -13.922 1.00 68.31 83 GLU A N 1
ATOM 646 C CA . GLU A 1 83 ? 13.959 -1.603 -14.162 1.00 68.31 83 GLU A CA 1
ATOM 647 C C . GLU A 1 83 ? 14.221 -2.406 -15.443 1.00 68.31 83 GLU A C 1
ATOM 649 O O . GLU A 1 83 ? 15.014 -1.990 -16.284 1.00 68.31 83 GLU A O 1
ATOM 654 N N . ALA A 1 84 ? 13.501 -3.510 -15.655 1.00 74.44 84 ALA A N 1
ATOM 655 C CA . ALA A 1 84 ? 13.612 -4.304 -16.875 1.00 74.44 84 ALA A CA 1
ATOM 656 C C . ALA A 1 84 ? 13.219 -3.502 -18.127 1.00 74.44 84 ALA A C 1
ATOM 658 O O . ALA A 1 84 ? 13.890 -3.599 -19.153 1.00 74.44 84 ALA A O 1
ATOM 659 N N . ALA A 1 85 ? 12.167 -2.682 -18.047 1.00 76.44 85 ALA A N 1
ATOM 660 C CA . ALA A 1 85 ? 11.759 -1.797 -19.136 1.00 76.44 85 ALA A CA 1
ATOM 661 C C . ALA A 1 85 ? 12.819 -0.720 -19.424 1.00 76.44 85 ALA A C 1
ATOM 663 O O . ALA A 1 85 ? 13.129 -0.456 -20.585 1.00 76.44 85 ALA A O 1
ATOM 664 N N . PHE A 1 86 ? 13.422 -0.147 -18.382 1.00 73.38 86 PHE A N 1
ATOM 665 C CA . PHE A 1 86 ? 14.519 0.808 -18.515 1.00 73.38 86 PHE A CA 1
ATOM 666 C C . PHE A 1 86 ? 15.760 0.173 -19.158 1.00 73.38 86 PHE A C 1
ATOM 668 O O . PHE A 1 86 ? 16.332 0.738 -20.087 1.00 73.38 86 PHE A O 1
ATOM 675 N N . GLN A 1 87 ? 16.143 -1.031 -18.728 1.00 79.19 87 GLN A N 1
ATOM 676 C CA . GLN A 1 87 ? 17.269 -1.763 -19.315 1.00 79.19 87 GLN A CA 1
ATOM 677 C C . GLN A 1 87 ? 16.999 -2.184 -20.764 1.00 79.19 87 GLN A C 1
ATOM 679 O O . GLN A 1 87 ? 17.904 -2.130 -21.598 1.00 79.19 87 GLN A O 1
ATOM 684 N N . ALA A 1 88 ? 15.761 -2.563 -21.093 1.00 82.62 88 ALA A N 1
ATOM 685 C CA . ALA A 1 88 ? 15.361 -2.850 -22.467 1.00 82.62 88 ALA A CA 1
ATOM 686 C C . ALA A 1 88 ? 15.468 -1.602 -23.355 1.00 82.62 88 ALA A C 1
ATOM 688 O O . ALA A 1 88 ? 15.966 -1.691 -24.474 1.00 82.62 88 ALA A O 1
ATOM 689 N N . GLU A 1 89 ? 15.075 -0.435 -22.845 1.00 82.12 89 GLU A N 1
ATOM 690 C CA . GLU A 1 89 ? 15.198 0.837 -23.559 1.00 82.12 89 GLU A CA 1
ATOM 691 C C . GLU A 1 89 ? 16.661 1.270 -23.735 1.00 82.12 89 GLU A C 1
ATOM 693 O O . GLU A 1 89 ? 17.048 1.692 -24.823 1.00 82.12 89 GLU A O 1
ATOM 698 N N . LEU A 1 90 ? 17.504 1.117 -22.708 1.00 80.12 90 LEU A N 1
ATOM 699 C CA . LEU A 1 90 ? 18.947 1.352 -22.831 1.00 80.12 90 LEU A CA 1
ATOM 700 C C . LEU A 1 90 ? 19.576 0.422 -23.871 1.00 80.12 90 LEU A C 1
ATOM 702 O O . LEU A 1 90 ? 20.312 0.882 -24.741 1.00 80.12 90 LEU A O 1
ATOM 706 N N . SER A 1 91 ? 19.245 -0.869 -23.817 1.00 80.62 91 SER A N 1
ATOM 707 C CA . SER A 1 91 ? 19.734 -1.861 -24.778 1.00 80.62 91 SER A CA 1
ATOM 708 C C . SER A 1 91 ? 19.278 -1.531 -26.198 1.00 80.62 91 SER A C 1
ATOM 710 O O . SER A 1 91 ? 20.077 -1.622 -27.125 1.00 80.62 91 SER A O 1
ATOM 712 N N . ARG A 1 92 ? 18.023 -1.087 -26.366 1.00 85.62 92 ARG A N 1
ATOM 713 C CA . ARG A 1 92 ? 17.486 -0.622 -27.650 1.00 85.62 92 ARG A CA 1
ATOM 714 C C . ARG A 1 92 ? 18.284 0.564 -28.181 1.00 85.62 92 ARG A C 1
ATOM 716 O O . ARG A 1 92 ? 18.690 0.529 -29.331 1.00 85.62 92 ARG A O 1
ATOM 723 N N . ARG A 1 93 ? 18.564 1.577 -27.355 1.00 77.44 93 ARG A N 1
ATOM 724 C CA . ARG A 1 93 ? 19.351 2.754 -27.768 1.00 77.44 93 ARG A CA 1
ATOM 725 C C . ARG A 1 93 ? 20.791 2.413 -28.124 1.00 77.44 93 ARG A C 1
ATOM 727 O O . ARG A 1 93 ? 21.315 2.980 -29.073 1.00 77.44 93 ARG A O 1
ATOM 734 N N . ILE A 1 94 ? 21.421 1.500 -27.385 1.00 78.75 94 ILE A N 1
ATOM 735 C CA . ILE A 1 94 ? 22.768 1.011 -27.707 1.00 78.75 94 ILE A CA 1
ATOM 736 C C . ILE A 1 94 ? 22.739 0.294 -29.057 1.00 78.75 94 ILE A C 1
ATOM 738 O O . ILE A 1 94 ? 23.521 0.629 -29.934 1.00 78.75 94 ILE A O 1
ATOM 742 N N . GLN A 1 95 ? 21.782 -0.613 -29.269 1.00 78.12 95 GLN A N 1
ATOM 743 C CA . GLN A 1 95 ? 21.618 -1.294 -30.555 1.00 78.12 95 GLN A CA 1
ATOM 744 C C . GLN A 1 95 ? 21.289 -0.328 -31.695 1.00 78.12 95 GLN A C 1
ATOM 746 O O . GLN A 1 95 ? 21.786 -0.516 -32.795 1.00 78.12 95 GLN A O 1
ATOM 751 N N . GLU A 1 96 ? 20.479 0.702 -31.457 1.00 75.38 96 GLU A N 1
ATOM 752 C CA . GLU A 1 96 ? 20.181 1.749 -32.438 1.00 75.38 96 GLU A CA 1
ATOM 753 C C . GLU A 1 96 ? 21.408 2.607 -32.746 1.00 75.38 96 GLU A C 1
ATOM 755 O O . GLU A 1 96 ? 21.605 2.952 -33.903 1.00 75.38 96 GLU A O 1
ATOM 760 N N . SER A 1 97 ? 22.255 2.891 -31.754 1.00 66.38 97 SER A N 1
ATOM 761 C CA . SER A 1 97 ? 23.535 3.583 -31.937 1.00 66.38 97 SER A CA 1
ATOM 762 C C . SER A 1 97 ? 24.559 2.725 -32.686 1.00 66.38 97 SER A C 1
ATOM 764 O O . SER A 1 97 ? 25.309 3.245 -33.506 1.00 66.38 97 SER A O 1
ATOM 766 N N . ASP A 1 98 ? 24.595 1.418 -32.420 1.00 68.56 98 ASP A N 1
ATOM 767 C CA . ASP A 1 98 ? 25.493 0.473 -33.092 1.00 68.56 98 ASP A CA 1
ATOM 768 C C . ASP A 1 98 ? 25.009 0.159 -34.520 1.00 68.56 98 ASP A C 1
ATOM 770 O O . ASP A 1 98 ? 25.810 -0.036 -35.434 1.00 68.56 98 ASP A O 1
ATOM 774 N N . ALA A 1 99 ? 23.687 0.118 -34.728 1.00 66.62 99 ALA A N 1
ATOM 775 C CA . ALA A 1 99 ? 23.058 -0.084 -36.031 1.00 66.62 99 ALA A CA 1
ATOM 776 C C . ALA A 1 99 ? 23.004 1.203 -36.864 1.00 66.62 99 ALA A C 1
ATOM 778 O O . ALA A 1 99 ? 22.986 1.118 -38.095 1.00 66.62 99 ALA A O 1
ATOM 779 N N . SER A 1 100 ? 23.040 2.385 -36.233 1.00 57.31 100 SER A N 1
ATOM 780 C CA . SER A 1 100 ? 23.369 3.642 -36.900 1.00 57.31 100 SER A CA 1
ATOM 781 C C . SER A 1 100 ? 24.862 3.654 -37.222 1.00 57.31 100 SER A C 1
ATOM 783 O O . SER A 1 100 ? 25.656 4.410 -36.672 1.00 57.31 100 SER A O 1
ATOM 785 N N . SER A 1 101 ? 25.251 2.809 -38.170 1.00 51.66 101 SER A N 1
ATOM 786 C CA . SER A 1 101 ? 26.519 2.897 -38.887 1.00 51.66 101 SER A CA 1
ATOM 787 C C . SER A 1 101 ? 26.516 4.118 -39.827 1.00 51.66 101 SER A C 1
ATOM 789 O O . SER A 1 101 ? 26.910 4.012 -40.987 1.00 51.66 101 SER A O 1
ATOM 791 N N . GLU A 1 102 ? 26.056 5.279 -39.358 1.00 52.25 102 GLU A N 1
ATOM 792 C CA . GLU A 1 102 ? 26.169 6.544 -40.075 1.00 52.25 102 GLU A CA 1
ATOM 793 C C . GLU A 1 102 ? 27.022 7.512 -39.258 1.00 52.25 102 GLU A C 1
ATOM 795 O O . GLU A 1 102 ? 26.603 8.068 -38.249 1.00 52.25 102 GLU A O 1
ATOM 800 N N . ALA A 1 103 ? 28.249 7.652 -39.765 1.00 51.91 103 ALA A N 1
ATOM 801 C CA . ALA A 1 103 ? 29.330 8.533 -39.358 1.00 51.91 103 ALA A CA 1
ATOM 802 C C . ALA A 1 103 ? 29.879 8.284 -37.946 1.00 51.91 103 ALA A C 1
ATOM 804 O O . ALA A 1 103 ? 29.417 8.840 -36.953 1.00 51.91 103 ALA A O 1
ATOM 805 N N . SER A 1 104 ? 30.999 7.555 -37.879 1.00 54.03 104 SER A N 1
ATOM 806 C CA . SER A 1 104 ? 32.047 7.880 -36.909 1.00 54.03 104 SER A CA 1
ATOM 807 C C . SER A 1 104 ? 32.474 9.326 -37.165 1.00 54.03 104 SER A C 1
ATOM 809 O O . SER A 1 104 ? 33.424 9.572 -37.901 1.00 54.03 104 SER A O 1
ATOM 811 N N . MET A 1 105 ? 31.699 10.275 -36.639 1.00 56.03 105 MET A N 1
ATOM 812 C CA . MET A 1 105 ? 31.978 11.693 -36.743 1.00 56.03 105 MET A CA 1
ATOM 813 C C . MET A 1 105 ? 33.297 11.905 -36.017 1.00 56.03 105 MET A C 1
ATOM 815 O O . MET A 1 105 ? 33.425 11.622 -34.821 1.00 56.03 105 MET A O 1
ATOM 819 N N . THR A 1 106 ? 34.313 12.292 -36.773 1.00 68.50 106 THR A N 1
ATOM 820 C CA . THR A 1 106 ? 35.623 12.603 -36.209 1.00 68.50 106 THR A CA 1
ATOM 821 C C . THR A 1 106 ? 35.478 13.740 -35.198 1.00 68.50 106 THR A C 1
ATOM 823 O O . THR A 1 106 ? 34.523 14.520 -35.246 1.00 68.50 106 THR A O 1
ATOM 826 N N . ILE A 1 107 ? 36.404 13.840 -34.241 1.00 63.94 107 ILE A N 1
ATOM 827 C CA . ILE A 1 107 ? 36.369 14.911 -33.230 1.00 63.94 107 ILE A CA 1
ATOM 828 C C . ILE A 1 107 ? 36.337 16.289 -33.917 1.00 63.94 107 ILE A C 1
ATOM 830 O O . ILE A 1 107 ? 35.713 17.227 -33.424 1.00 63.94 107 ILE A O 1
ATOM 834 N N . GLU A 1 108 ? 36.959 16.380 -35.086 1.00 65.94 108 GLU A N 1
ATOM 835 C CA . GLU A 1 108 ? 36.997 17.536 -35.968 1.00 65.94 108 GLU A CA 1
ATOM 836 C C . GLU A 1 108 ? 35.621 17.879 -36.556 1.00 65.94 108 GLU A C 1
ATOM 838 O O . GLU A 1 108 ? 35.204 19.034 -36.490 1.00 65.94 108 GLU A O 1
ATOM 843 N N . GLU A 1 109 ? 34.880 16.893 -37.061 1.00 67.12 109 GLU A N 1
ATOM 844 C CA . GLU A 1 109 ? 33.520 17.099 -37.578 1.00 67.12 109 GLU A CA 1
ATOM 845 C C . GLU A 1 109 ? 32.533 17.439 -36.447 1.00 67.12 109 GLU A C 1
ATOM 847 O O . GLU A 1 109 ? 31.654 18.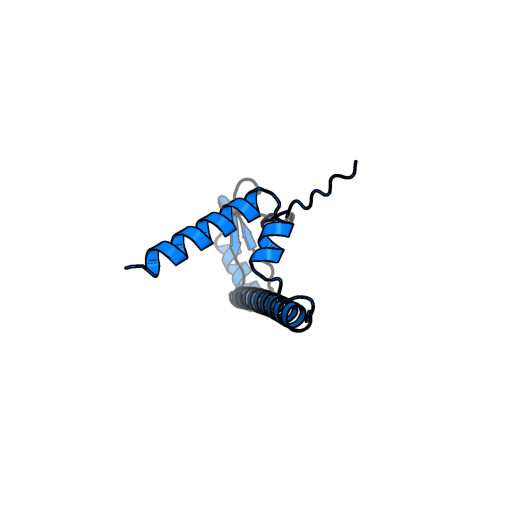291 -36.610 1.00 67.12 109 GLU A O 1
ATOM 852 N N . LEU A 1 110 ? 32.706 16.843 -35.261 1.00 71.56 110 LEU A N 1
ATOM 853 C CA . LEU A 1 110 ? 31.925 17.193 -34.073 1.00 71.56 110 LEU A CA 1
ATOM 854 C C . LEU A 1 110 ? 32.188 18.647 -33.649 1.00 71.56 110 LEU A C 1
ATOM 856 O O . LEU A 1 110 ? 31.243 19.380 -33.351 1.00 71.56 110 LEU A O 1
ATOM 860 N N . ALA A 1 111 ? 33.451 19.080 -33.658 1.00 74.44 111 ALA A N 1
ATOM 861 C CA . ALA A 1 111 ? 33.841 20.452 -33.346 1.00 74.44 111 ALA A CA 1
ATOM 862 C C . ALA A 1 111 ? 33.239 21.461 -34.336 1.00 74.44 111 ALA A C 1
ATOM 864 O O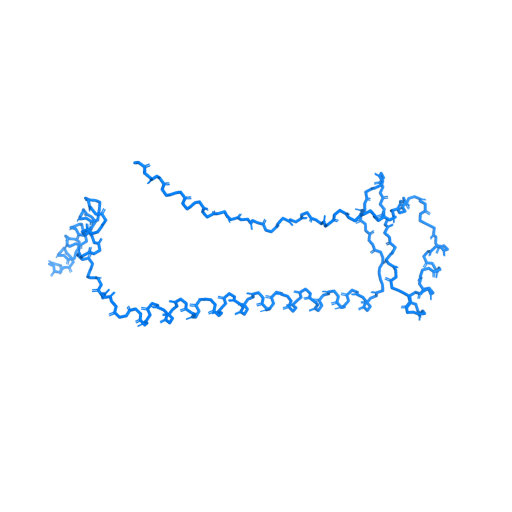 . ALA A 1 111 ? 32.753 22.510 -33.911 1.00 74.44 111 ALA A O 1
ATOM 865 N N . GLU A 1 112 ? 33.195 21.109 -35.622 1.00 73.81 112 GLU A N 1
ATOM 866 C CA . GLU A 1 112 ? 32.579 21.926 -36.669 1.00 73.81 112 GLU A CA 1
ATOM 867 C C . GLU A 1 112 ? 31.051 22.035 -36.494 1.00 73.81 112 GLU A C 1
ATOM 869 O O . GLU A 1 112 ? 30.484 23.123 -36.625 1.00 73.81 112 GLU A O 1
ATOM 874 N N . SER A 1 113 ? 30.377 20.951 -36.084 1.00 75.75 113 SER A N 1
ATOM 875 C CA . SER A 1 113 ? 28.927 20.950 -35.809 1.00 75.75 113 SER A CA 1
ATOM 876 C C . SER A 1 113 ? 28.519 21.833 -34.618 1.00 75.75 113 SER A C 1
ATOM 878 O O . SER A 1 113 ? 27.412 22.372 -34.580 1.00 75.75 113 SER A O 1
ATOM 880 N N . LEU A 1 114 ? 29.430 22.020 -33.658 1.00 78.69 114 LEU A N 1
ATOM 881 C CA . LEU A 1 114 ? 29.237 22.848 -32.463 1.00 78.69 114 LEU A CA 1
ATOM 882 C C . LEU A 1 114 ? 29.598 24.325 -32.706 1.00 78.69 114 LEU A C 1
ATOM 884 O O . LEU A 1 114 ? 29.444 25.165 -31.812 1.00 78.69 114 LEU A O 1
ATOM 888 N N . GLY A 1 115 ? 30.064 24.662 -33.913 1.00 74.50 115 GLY A N 1
ATOM 889 C CA . GLY A 1 115 ? 30.404 26.019 -34.313 1.00 74.50 115 GLY A CA 1
ATOM 890 C C . GLY A 1 115 ? 31.626 26.578 -33.566 1.00 74.50 115 GLY A C 1
ATOM 891 O O . GLY A 1 115 ? 32.511 25.829 -33.150 1.00 74.50 115 GLY A O 1
ATOM 892 N N . PRO A 1 116 ? 31.708 27.906 -33.353 1.00 77.31 116 PRO A N 1
ATOM 893 C CA . PRO A 1 116 ? 32.926 28.559 -32.861 1.00 77.31 116 PRO A CA 1
ATOM 894 C C . PRO A 1 116 ? 33.450 28.021 -31.521 1.00 77.31 116 PRO A C 1
ATOM 896 O O . PRO A 1 116 ? 34.653 28.058 -31.272 1.00 77.31 116 PRO A O 1
ATOM 899 N N . LEU A 1 117 ? 32.556 27.518 -30.662 1.00 75.81 117 LEU A N 1
ATOM 900 C CA . LEU A 1 117 ? 32.912 26.967 -29.354 1.00 75.81 117 LEU A CA 1
ATOM 901 C C . LEU A 1 117 ? 33.568 25.580 -29.474 1.00 75.81 117 LEU A C 1
ATOM 903 O O . LEU A 1 117 ? 34.509 25.276 -28.743 1.00 75.81 117 LEU A O 1
ATOM 907 N N . GLY A 1 118 ? 33.096 24.758 -30.416 1.00 78.69 118 GLY A N 1
ATOM 908 C CA . GLY A 1 118 ? 33.678 23.448 -30.702 1.00 78.69 118 GLY A CA 1
ATOM 909 C C . GLY A 1 118 ? 35.076 23.569 -31.297 1.00 78.69 118 GLY A C 1
ATOM 910 O O . GLY A 1 118 ? 35.994 22.881 -30.850 1.00 78.69 118 GLY A O 1
ATOM 911 N N . GLN A 1 119 ? 35.267 24.512 -32.226 1.00 79.50 119 GLN A N 1
ATOM 912 C CA . GLN A 1 119 ? 36.573 24.780 -32.835 1.00 79.50 119 GLN A CA 1
ATOM 913 C C . GLN A 1 119 ? 37.623 25.194 -31.791 1.00 79.50 119 GLN A C 1
ATOM 915 O O . GLN A 1 119 ? 38.723 24.646 -31.769 1.00 79.50 119 GLN A O 1
ATOM 920 N N . GLN A 1 120 ? 37.263 26.104 -30.876 1.00 80.75 120 GLN A N 1
ATOM 921 C CA . GLN A 1 120 ? 38.161 26.553 -29.804 1.00 80.75 120 GLN A CA 1
ATOM 922 C C . GLN A 1 120 ? 38.578 25.411 -28.872 1.00 80.75 120 GLN A C 1
ATOM 924 O O . GLN A 1 120 ? 39.739 25.332 -28.470 1.00 80.75 120 GLN A O 1
ATOM 929 N N . TRP A 1 121 ? 37.648 24.514 -28.539 1.00 81.31 121 TRP A N 1
ATOM 930 C CA . TRP A 1 121 ? 37.944 23.346 -27.714 1.00 81.31 121 TRP A CA 1
ATOM 931 C C . TRP A 1 121 ? 38.870 22.351 -28.433 1.00 81.31 121 TRP A C 1
ATOM 933 O O . TRP A 1 121 ? 39.836 21.872 -27.836 1.00 81.31 121 TRP A O 1
ATOM 943 N N . ALA A 1 122 ? 38.637 22.094 -29.724 1.00 80.19 122 ALA A N 1
ATOM 944 C CA . ALA A 1 122 ? 39.481 21.208 -30.525 1.00 80.19 122 ALA A CA 1
ATOM 945 C C . ALA A 1 122 ? 40.911 21.752 -30.692 1.00 80.19 122 ALA A C 1
ATOM 947 O O . ALA A 1 122 ? 41.882 20.997 -30.596 1.00 80.19 122 ALA A O 1
ATOM 948 N N . ASP A 1 123 ? 41.056 23.064 -30.887 1.00 80.31 123 ASP A N 1
ATOM 949 C CA . ASP A 1 123 ? 42.362 23.716 -31.007 1.00 80.31 123 ASP A CA 1
ATOM 950 C C . ASP A 1 123 ? 43.137 23.693 -29.681 1.00 80.31 123 ASP A C 1
ATOM 952 O O . ASP A 1 123 ? 44.333 23.387 -29.671 1.00 80.31 123 ASP A O 1
ATOM 956 N N . ALA A 1 124 ? 42.455 23.916 -28.552 1.00 78.38 124 ALA A N 1
ATOM 957 C CA . ALA A 1 124 ? 43.055 23.790 -27.224 1.00 78.38 124 ALA A CA 1
ATOM 958 C C . ALA A 1 124 ? 43.541 22.357 -26.944 1.00 78.38 124 ALA A C 1
ATOM 960 O O . ALA A 1 124 ? 44.622 22.155 -26.389 1.00 78.38 124 ALA A O 1
ATOM 961 N N . HIS A 1 125 ? 42.775 21.351 -27.373 1.00 77.75 125 HIS A N 1
ATOM 962 C CA . HIS A 1 125 ? 43.143 19.948 -27.198 1.00 77.75 125 HIS A CA 1
ATOM 963 C C . HIS A 1 125 ? 44.349 19.544 -28.066 1.00 77.75 125 HIS A C 1
ATOM 965 O O . HIS A 1 125 ? 45.197 18.768 -27.621 1.00 77.75 125 HIS A O 1
ATOM 971 N N . ARG A 1 126 ? 44.473 20.098 -29.282 1.00 76.25 126 ARG A N 1
ATOM 972 C CA . ARG A 1 126 ? 45.636 19.889 -30.166 1.00 76.25 126 ARG A CA 1
ATOM 973 C C . ARG A 1 126 ? 46.913 20.507 -29.593 1.00 76.25 126 ARG A C 1
ATOM 975 O O . ARG A 1 126 ? 47.944 19.836 -29.565 1.00 76.25 126 ARG A O 1
ATOM 982 N N . ALA A 1 127 ? 46.827 21.733 -29.075 1.00 77.69 127 ALA A N 1
ATOM 983 C CA . ALA A 1 127 ? 47.956 22.407 -28.433 1.00 77.69 127 ALA A CA 1
ATOM 984 C C . ALA A 1 127 ? 48.475 21.619 -27.214 1.00 77.69 127 ALA A C 1
ATOM 986 O O . ALA A 1 127 ? 49.673 21.370 -27.100 1.00 77.69 127 ALA A O 1
ATOM 987 N N . ALA A 1 128 ? 47.565 21.123 -26.370 1.00 75.12 128 ALA A N 1
ATOM 988 C CA . ALA A 1 128 ? 47.916 20.337 -25.186 1.00 75.12 128 ALA A CA 1
ATOM 989 C C . ALA A 1 128 ? 48.546 18.964 -25.508 1.00 75.12 128 ALA A C 1
ATOM 991 O O . ALA A 1 128 ? 49.293 18.416 -24.695 1.00 75.12 128 ALA A O 1
ATOM 992 N N . GLN A 1 129 ? 48.252 18.378 -26.675 1.00 66.12 129 GLN A N 1
ATOM 993 C CA . GLN A 1 129 ? 48.873 17.118 -27.103 1.00 66.12 129 GLN A CA 1
ATOM 994 C C . GLN A 1 129 ? 50.262 17.299 -27.724 1.00 66.12 129 GLN A C 1
ATOM 996 O O . GLN A 1 129 ? 51.075 16.383 -27.622 1.00 66.12 129 GLN A O 1
ATOM 1001 N N . GLN A 1 130 ? 50.547 18.446 -28.345 1.00 65.06 130 GLN A N 1
ATOM 1002 C CA . GLN A 1 130 ? 51.891 18.771 -28.838 1.00 65.06 130 GLN A CA 1
ATOM 1003 C C . GLN A 1 130 ? 52.860 19.044 -27.686 1.00 65.06 130 GLN A C 1
ATOM 1005 O O . GLN A 1 130 ? 53.967 18.521 -27.694 1.00 65.06 130 GLN A O 1
ATOM 1010 N N . GLU A 1 131 ? 52.403 19.738 -26.644 1.00 59.03 131 GLU A N 1
ATOM 1011 C CA . GLU A 1 131 ? 53.215 20.033 -25.457 1.00 59.03 131 GLU A CA 1
ATOM 1012 C C . GLU A 1 131 ? 53.666 18.766 -24.708 1.00 59.03 131 GLU A C 1
ATOM 1014 O O . GLU A 1 131 ? 54.791 18.694 -24.234 1.00 59.03 131 GLU A O 1
ATOM 1019 N N . LYS A 1 132 ? 52.832 17.716 -24.675 1.00 57.19 132 LYS A N 1
ATOM 1020 C CA . LYS A 1 132 ? 53.181 16.414 -24.070 1.00 57.19 132 LYS A CA 1
ATOM 1021 C C . LYS A 1 132 ? 54.100 15.532 -24.919 1.00 57.19 132 LYS A C 1
ATOM 1023 O O . LYS A 1 132 ? 54.479 14.454 -24.469 1.00 57.19 132 LYS A O 1
ATOM 1028 N N . ARG A 1 133 ? 54.364 15.909 -26.169 1.00 53.59 133 ARG A N 1
ATOM 1029 C CA . ARG A 1 133 ? 55.156 15.114 -27.119 1.00 53.59 133 ARG A CA 1
ATOM 1030 C C . ARG A 1 133 ? 56.587 15.631 -27.277 1.00 53.59 133 ARG A C 1
ATOM 1032 O O . ARG A 1 133 ? 57.412 14.902 -27.821 1.00 53.59 133 ARG A O 1
ATOM 1039 N N . ASP A 1 134 ? 56.834 16.849 -26.800 1.00 55.47 134 ASP A N 1
ATOM 1040 C CA . ASP A 1 134 ? 58.124 17.543 -26.810 1.00 55.47 134 ASP A CA 1
ATOM 1041 C C . ASP A 1 134 ? 58.790 17.591 -25.407 1.00 55.47 134 ASP A C 1
ATOM 1043 O O . ASP A 1 134 ? 59.809 18.262 -25.234 1.00 55.47 134 ASP A O 1
ATOM 1047 N N . GLU A 1 135 ? 58.246 16.849 -24.429 1.00 49.81 135 GLU A N 1
ATOM 1048 C CA . GLU A 1 135 ? 58.872 16.472 -23.140 1.00 49.81 135 GLU A CA 1
ATOM 1049 C C . GLU A 1 135 ? 59.432 15.040 -23.195 1.00 49.81 135 GLU A C 1
ATOM 1051 O O . GLU A 1 135 ? 60.545 14.822 -22.659 1.00 49.81 135 GLU A O 1
#

Radius of gyration: 29.91 Å; chains: 1; bounding box: 73×47×62 Å

Organism: Streptomyces turgidiscabies (strain Car8) (NCBI:txid698760)

Foldseek 3Di:
DDDDDPDPPPPPPPPPDPPDQDDAAEPVRDDPVNVVVVVVCVVVVNFDWHFYYPPSDTDDIDGRVVVVVVVVVVVVVVVVVVVVVVVVVVVVVVVVVVVCPDDPQPLVNVLVVVPPVSVVVVVVVVVVVVVVVVD

Sequence (135 aa):
MTHNSNAHDNGTPDAELPKFSVNVIPTDQLRREDLATMLNLYRRGEITPLIFGDGNKPEAAIIPFAAFVRLMKYDHAAHVHAEAAFQAELSRRIQESDASSEASMTIEELAESLGPLGQQWADAHRAAQQEKRDE